Protein AF-A0A1F5K151-F1 (afdb_monomer_lite)

pLDDT: mean 94.17, std 7.05, range [56.84, 98.5]

Radius of gyration: 14.07 Å; chains: 1; bounding box: 32×18×37 Å

Foldseek 3Di:
DVLLVVLVVLLVVQPPVPVVLSVLLNVLVVLLVVLQVVLVVVVVQLVSSLVSLVVSLVSLVSNLVSCVVSVHDPVSSVVSVVVSVVSVVSSVVSVD

InterPro domains:
  IPR012657 23S rRNA-intervening sequence protein [PF05635] (1-95)
  IPR012657 23S rRNA-intervening sequence protein [PTHR38471] (4-94)
  IPR012657 23S rRNA-intervening sequence protein [TIGR02436] (2-95)
  IPR036583 23S rRNA-intervening sequence superfamily [G3DSA:1.20.1440.60] (1-96)
  IPR036583 23S rRNA-intervening sequence superfamily [SSF158446] (2-95)

Secondary structure (DS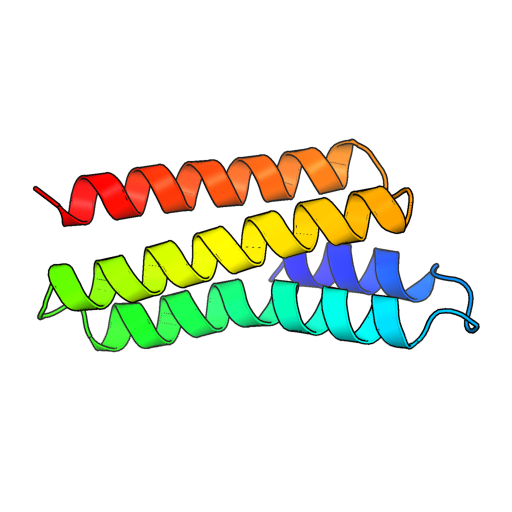SP, 8-state):
-HHHHHHHHHHTTS-TT-HHHHHHHHHHHHHHHHHHHHHHHTTTSHHHHHHHHHHHHHHHHHHHHHHHHTT--HHHHHHHHHHHHHHHHHHHHTT-

Organism: NCBI:txid1797780

Structure (mmCIF, N/CA/C/O backbone):
data_AF-A0A1F5K151-F1
#
_entry.id   AF-A0A1F5K151-F1
#
loop_
_atom_site.group_PDB
_atom_site.id
_atom_site.type_symbol
_atom_site.label_atom_id
_atom_site.label_alt_id
_atom_site.label_comp_id
_atom_site.label_asym_id
_atom_site.label_entity_id
_atom_site.label_seq_id
_atom_site.pdbx_PDB_ins_code
_atom_site.Cartn_x
_atom_site.Cartn_y
_atom_site.Cartn_z
_atom_site.occupancy
_atom_site.B_iso_or_equiv
_atom_site.auth_seq_id
_atom_site.auth_comp_id
_atom_site.auth_asym_id
_atom_site.auth_atom_id
_atom_site.pdbx_PDB_model_num
ATOM 1 N N . MET A 1 1 ? -8.721 -7.043 -5.844 1.00 60.81 1 MET A N 1
ATOM 2 C CA . MET A 1 1 ? -7.587 -7.685 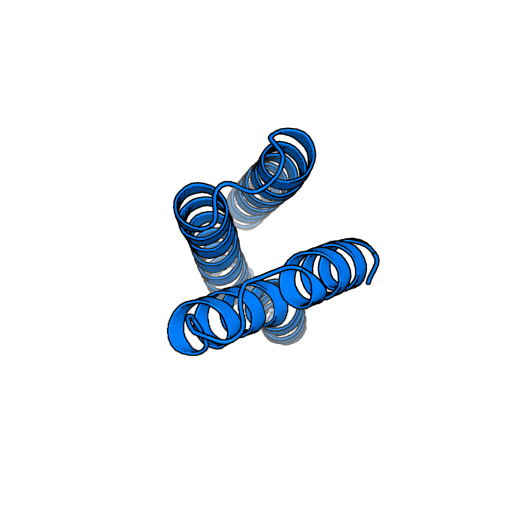-6.544 1.00 60.81 1 MET A CA 1
ATOM 3 C C . MET A 1 1 ? -7.035 -6.843 -7.685 1.00 60.81 1 MET A C 1
ATOM 5 O O . MET A 1 1 ? -5.824 -6.794 -7.765 1.00 60.81 1 MET A O 1
ATOM 9 N N . LYS A 1 2 ? -7.854 -6.073 -8.421 1.00 80.44 2 LYS A N 1
ATOM 10 C CA . LYS A 1 2 ? -7.420 -5.173 -9.512 1.00 80.44 2 LYS A CA 1
ATOM 11 C C . LYS A 1 2 ? -6.049 -4.478 -9.334 1.00 80.44 2 LYS A C 1
ATOM 13 O O . LYS A 1 2 ? -5.185 -4.660 -10.170 1.00 80.44 2 LYS A O 1
ATOM 18 N N . LEU A 1 3 ? -5.811 -3.757 -8.232 1.00 84.31 3 LEU A N 1
ATOM 19 C CA . LEU A 1 3 ? -4.528 -3.058 -8.012 1.00 84.31 3 LEU A CA 1
ATOM 20 C C . LEU A 1 3 ? -3.309 -3.993 -7.944 1.00 84.31 3 LEU A C 1
ATOM 22 O O . LEU A 1 3 ? -2.231 -3.634 -8.401 1.00 84.31 3 LEU A O 1
ATOM 26 N N . LEU A 1 4 ? -3.470 -5.196 -7.381 1.00 91.00 4 LEU A N 1
ATOM 27 C CA . LEU A 1 4 ? -2.407 -6.202 -7.391 1.00 91.00 4 LEU A CA 1
ATOM 28 C C . LEU A 1 4 ? -2.176 -6.745 -8.801 1.00 91.00 4 LEU A C 1
ATOM 30 O O . LEU A 1 4 ? -1.034 -7.017 -9.152 1.00 91.00 4 LEU A O 1
ATOM 34 N N . ASP A 1 5 ? -3.233 -6.876 -9.601 1.00 93.12 5 ASP A N 1
ATOM 35 C CA . ASP A 1 5 ? -3.128 -7.296 -10.999 1.00 93.12 5 ASP A CA 1
ATOM 36 C C . ASP A 1 5 ? -2.393 -6.229 -11.830 1.00 93.12 5 ASP A C 1
ATOM 38 O O . ASP A 1 5 ? -1.476 -6.562 -12.579 1.00 93.12 5 ASP A O 1
ATOM 42 N N . ASP A 1 6 ? -2.706 -4.946 -11.617 1.00 92.62 6 ASP A N 1
ATOM 43 C CA . ASP A 1 6 ? -2.025 -3.810 -12.252 1.00 92.62 6 ASP A CA 1
ATOM 44 C C . ASP A 1 6 ? -0.539 -3.732 -11.843 1.00 92.62 6 ASP A C 1
ATOM 46 O O . ASP A 1 6 ? 0.332 -3.494 -12.686 1.00 92.62 6 ASP A O 1
ATOM 50 N N . ILE A 1 7 ? -0.221 -4.009 -10.569 1.00 93.69 7 ILE A N 1
ATOM 51 C CA . ILE A 1 7 ? 1.163 -4.172 -10.099 1.00 93.69 7 ILE A CA 1
ATOM 52 C C . ILE A 1 7 ? 1.852 -5.346 -10.791 1.00 93.69 7 ILE A C 1
ATOM 54 O O . ILE A 1 7 ? 2.959 -5.166 -11.290 1.00 93.69 7 ILE A O 1
ATOM 58 N N . ASN A 1 8 ? 1.235 -6.528 -10.846 1.00 92.81 8 ASN A N 1
ATOM 59 C CA . ASN A 1 8 ? 1.845 -7.696 -11.488 1.00 92.81 8 ASN A CA 1
ATOM 60 C C . ASN A 1 8 ? 2.137 -7.412 -12.971 1.00 92.81 8 ASN A C 1
ATOM 62 O O . ASN A 1 8 ? 3.247 -7.655 -13.434 1.00 92.81 8 ASN A O 1
ATOM 66 N N . LEU A 1 9 ? 1.195 -6.783 -13.681 1.00 93.19 9 LEU A N 1
ATOM 67 C CA . LEU A 1 9 ? 1.377 -6.386 -15.078 1.00 93.1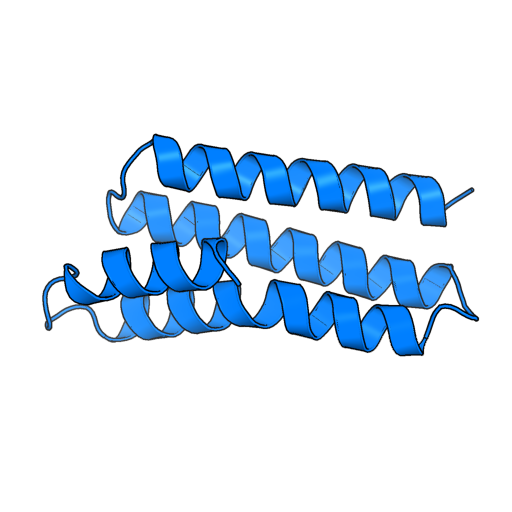9 9 LEU A CA 1
ATOM 68 C C . LEU A 1 9 ? 2.516 -5.372 -15.265 1.00 93.19 9 LEU A C 1
ATOM 70 O O . LEU A 1 9 ? 3.191 -5.373 -16.298 1.00 93.19 9 LEU A O 1
ATOM 74 N N . PHE A 1 10 ? 2.718 -4.469 -14.304 1.00 93.19 10 PHE A N 1
ATOM 75 C CA . PHE A 1 10 ? 3.862 -3.560 -14.308 1.00 93.19 10 PHE A CA 1
ATOM 76 C C . PHE A 1 10 ? 5.177 -4.305 -14.038 1.00 93.19 10 PHE A C 1
ATOM 78 O O . PHE A 1 10 ? 6.159 -4.096 -14.750 1.00 93.19 10 PHE A O 1
ATOM 85 N N . LEU A 1 11 ? 5.184 -5.193 -13.044 1.00 92.06 11 LEU A N 1
ATOM 86 C CA . LEU A 1 11 ? 6.342 -5.991 -12.654 1.00 92.06 11 LEU A CA 1
ATOM 87 C C . LEU A 1 11 ? 6.839 -6.906 -13.781 1.00 92.06 11 LEU A C 1
ATOM 89 O O . LEU A 1 11 ? 8.047 -7.038 -13.957 1.00 92.06 11 LEU A O 1
ATOM 93 N N . ASP A 1 12 ? 5.946 -7.450 -14.608 1.00 91.94 12 ASP A N 1
ATOM 94 C CA . ASP A 1 12 ? 6.318 -8.254 -15.783 1.00 91.94 12 ASP A CA 1
ATOM 95 C C . ASP A 1 12 ? 7.111 -7.460 -16.840 1.00 91.94 12 ASP A C 1
ATOM 97 O O . ASP A 1 12 ? 7.794 -8.039 -17.688 1.00 91.94 12 ASP A O 1
ATOM 101 N N . LYS A 1 13 ? 7.039 -6.123 -16.797 1.00 89.56 13 LYS A N 1
ATOM 102 C CA . LYS A 1 13 ? 7.749 -5.210 -17.709 1.00 89.56 13 LYS A CA 1
ATOM 103 C C . LYS A 1 13 ? 9.055 -4.677 -17.123 1.00 89.56 13 LYS A C 1
ATOM 105 O O . LYS A 1 13 ? 9.820 -4.036 -17.848 1.00 89.56 13 LYS A O 1
ATOM 110 N N . LEU A 1 14 ? 9.316 -4.901 -15.834 1.00 87.62 14 LEU A N 1
ATOM 111 C CA . LEU A 1 14 ? 10.561 -4.473 -15.204 1.00 87.62 14 LEU A CA 1
ATOM 112 C C . LEU A 1 14 ? 11.739 -5.264 -15.799 1.00 87.62 14 LEU A C 1
ATOM 114 O O . LEU A 1 14 ? 11.646 -6.478 -15.998 1.00 87.62 14 LEU A O 1
ATOM 118 N N . PRO A 1 15 ? 12.877 -4.610 -16.094 1.00 85.19 15 PRO A N 1
ATOM 119 C CA . PRO A 1 15 ? 14.066 -5.319 -16.535 1.00 85.19 15 PRO A CA 1
ATOM 120 C C . PRO A 1 15 ? 14.473 -6.379 -15.507 1.00 85.19 15 PRO A C 1
ATOM 122 O O . PRO A 1 15 ? 14.618 -6.073 -14.327 1.00 85.19 15 PRO A O 1
ATOM 125 N N . LYS A 1 16 ? 14.776 -7.599 -15.968 1.00 78.25 16 LYS A N 1
ATOM 126 C CA . LYS A 1 16 ? 15.193 -8.736 -15.120 1.00 78.25 16 LYS A CA 1
ATOM 127 C C . LYS A 1 16 ? 16.404 -8.470 -14.214 1.00 78.25 16 LYS A C 1
ATOM 129 O O . LYS A 1 16 ? 16.743 -9.316 -13.410 1.00 78.25 16 LYS A O 1
ATOM 134 N N . LYS A 1 17 ? 17.106 -7.348 -14.359 1.00 79.75 17 LYS A N 1
ATOM 135 C CA . LYS A 1 17 ? 18.259 -6.999 -13.517 1.00 79.75 17 LYS A CA 1
ATOM 136 C C . LYS A 1 17 ? 17.877 -6.398 -12.160 1.00 79.75 17 LYS A C 1
ATOM 138 O O . LYS A 1 17 ? 18.765 -6.238 -11.335 1.00 79.75 17 LYS A O 1
ATOM 143 N N . ASP A 1 18 ? 16.606 -6.055 -11.944 1.00 84.69 18 ASP A N 1
ATOM 144 C CA . ASP A 1 18 ? 16.148 -5.362 -10.733 1.00 84.69 18 ASP A CA 1
ATOM 145 C C . ASP A 1 18 ? 15.202 -6.236 -9.887 1.00 84.69 18 ASP A C 1
ATOM 147 O O . ASP A 1 18 ? 14.045 -5.898 -9.622 1.00 84.69 18 ASP A O 1
ATOM 151 N N . TYR A 1 19 ? 15.688 -7.426 -9.515 1.00 86.94 19 TYR A N 1
ATOM 152 C CA . TYR A 1 19 ? 14.925 -8.385 -8.704 1.00 86.94 19 TYR A CA 1
ATOM 153 C C . TYR A 1 19 ? 14.623 -7.855 -7.299 1.00 86.94 19 TYR A C 1
ATOM 155 O O . TYR A 1 19 ? 13.561 -8.151 -6.750 1.00 86.94 19 TYR A O 1
ATOM 163 N N . ASP A 1 20 ? 15.516 -7.046 -6.730 1.00 91.12 20 ASP A N 1
ATOM 164 C CA . ASP A 1 20 ? 15.307 -6.464 -5.406 1.00 91.12 20 ASP A CA 1
ATOM 165 C C . ASP A 1 20 ? 14.109 -5.510 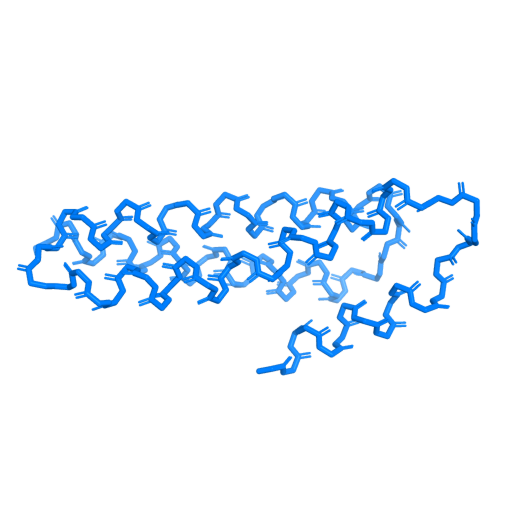-5.415 1.00 91.12 20 ASP A C 1
ATOM 167 O O . ASP A 1 20 ? 13.205 -5.655 -4.588 1.00 91.12 20 ASP A O 1
ATOM 171 N N . LEU A 1 21 ? 14.037 -4.601 -6.396 1.00 93.06 21 LEU A N 1
ATOM 172 C CA . LEU A 1 21 ? 12.896 -3.701 -6.556 1.00 93.06 21 LEU A CA 1
ATOM 173 C C . LEU A 1 21 ? 11.604 -4.471 -6.846 1.00 93.06 21 LEU A C 1
ATOM 175 O O . LEU A 1 21 ? 10.563 -4.151 -6.271 1.00 93.06 21 LEU A O 1
ATOM 179 N N . PHE A 1 22 ? 11.668 -5.518 -7.679 1.00 94.00 22 PHE A N 1
ATOM 180 C CA . PHE A 1 22 ? 10.530 -6.404 -7.940 1.00 94.00 22 PHE A CA 1
ATOM 181 C C . PHE A 1 22 ? 9.963 -6.981 -6.636 1.00 94.00 22 PHE A C 1
ATOM 183 O O . PHE A 1 22 ? 8.765 -6.868 -6.364 1.00 94.00 22 PHE A O 1
ATOM 190 N N . HIS A 1 23 ? 10.819 -7.580 -5.804 1.00 93.88 23 HIS A N 1
ATOM 191 C CA . HIS A 1 23 ? 10.385 -8.230 -4.572 1.00 93.88 23 HIS A CA 1
ATOM 192 C C . HIS A 1 23 ? 9.893 -7.230 -3.527 1.00 93.88 23 HIS A C 1
ATOM 194 O O . HIS A 1 23 ? 8.881 -7.489 -2.870 1.00 93.88 23 HIS A O 1
ATOM 200 N N . GLN A 1 24 ? 10.567 -6.087 -3.383 1.00 95.19 24 GLN A N 1
ATOM 201 C CA . GLN A 1 24 ? 10.160 -5.035 -2.452 1.00 95.19 24 GLN A CA 1
ATOM 202 C C . GLN A 1 24 ? 8.788 -4.463 -2.822 1.00 95.19 24 GLN A C 1
ATOM 204 O O . GLN A 1 24 ? 7.898 -4.406 -1.970 1.00 95.19 24 GLN A O 1
ATOM 209 N N . LEU A 1 25 ? 8.581 -4.131 -4.099 1.00 96.44 25 LEU A N 1
ATOM 210 C CA . LEU A 1 25 ? 7.326 -3.577 -4.598 1.00 96.44 25 LEU A CA 1
ATOM 211 C C . LEU A 1 25 ? 6.176 -4.587 -4.476 1.00 96.44 25 LEU A C 1
ATOM 213 O O . LEU A 1 25 ? 5.108 -4.244 -3.966 1.00 96.44 25 LEU A O 1
ATOM 217 N N . LEU A 1 26 ? 6.401 -5.848 -4.861 1.00 95.69 26 LEU A N 1
ATOM 218 C CA . LEU A 1 26 ? 5.388 -6.899 -4.745 1.00 95.69 26 LEU A CA 1
ATOM 219 C C . LEU A 1 26 ? 4.993 -7.157 -3.285 1.00 95.69 26 LEU A C 1
ATOM 221 O O . LEU A 1 26 ? 3.810 -7.313 -2.975 1.00 95.69 26 LEU A O 1
ATOM 225 N N . ARG A 1 27 ? 5.976 -7.200 -2.378 1.00 97.06 27 ARG A N 1
ATOM 226 C CA . ARG A 1 27 ? 5.738 -7.413 -0.947 1.00 97.06 27 ARG A CA 1
ATOM 227 C C . ARG A 1 27 ? 4.935 -6.264 -0.343 1.00 97.06 27 ARG A C 1
ATOM 229 O O . ARG A 1 27 ? 3.942 -6.534 0.328 1.00 97.06 27 ARG A O 1
ATOM 236 N N . ALA A 1 28 ? 5.326 -5.017 -0.611 1.00 97.75 28 ALA A N 1
ATOM 237 C CA . ALA A 1 28 ? 4.623 -3.835 -0.115 1.00 97.75 28 ALA A CA 1
ATOM 238 C C . ALA A 1 28 ? 3.188 -3.746 -0.668 1.00 97.75 28 ALA A C 1
ATOM 240 O O . ALA A 1 28 ? 2.251 -3.426 0.057 1.00 97.75 28 ALA A O 1
ATOM 241 N N . ALA A 1 29 ? 2.966 -4.107 -1.936 1.00 97.69 29 ALA A N 1
ATOM 242 C CA . ALA A 1 29 ? 1.618 -4.128 -2.503 1.00 97.69 29 ALA A CA 1
ATOM 243 C C . ALA A 1 29 ? 0.727 -5.205 -1.858 1.00 97.69 29 ALA A C 1
ATOM 245 O O . ALA A 1 29 ? -0.456 -4.965 -1.610 1.00 97.69 29 ALA A O 1
ATOM 246 N N . ARG A 1 30 ? 1.282 -6.391 -1.564 1.00 97.44 30 ARG A N 1
ATOM 247 C CA . ARG A 1 30 ? 0.556 -7.506 -0.930 1.00 97.44 30 ARG A CA 1
ATOM 248 C C . ARG A 1 30 ? 0.293 -7.294 0.560 1.00 97.44 30 ARG A C 1
ATOM 250 O O . ARG A 1 30 ? -0.701 -7.818 1.062 1.00 97.44 30 ARG A O 1
ATOM 257 N N . SER A 1 31 ? 1.133 -6.536 1.264 1.00 98.12 31 SER A N 1
ATOM 258 C CA . SER A 1 31 ? 0.932 -6.276 2.693 1.00 98.12 31 SER A CA 1
ATOM 259 C C . SER A 1 31 ? -0.288 -5.399 2.960 1.00 98.12 31 SER A C 1
ATOM 261 O O . SER A 1 31 ? -0.948 -5.608 3.968 1.00 98.12 31 SER A O 1
ATOM 263 N N . ILE A 1 32 ? -0.658 -4.480 2.061 1.00 98.25 32 ILE A N 1
ATOM 264 C CA . ILE A 1 32 ? -1.826 -3.595 2.238 1.00 98.25 32 ILE A CA 1
ATOM 265 C C . ILE A 1 32 ? -3.120 -4.391 2.515 1.00 98.25 32 ILE A C 1
ATOM 267 O O . ILE A 1 32 ? -3.721 -4.187 3.573 1.00 98.25 32 ILE A O 1
ATOM 271 N N . PRO A 1 33 ? -3.576 -5.313 1.637 1.00 97.62 33 PRO A N 1
ATOM 272 C CA . PRO A 1 33 ? -4.775 -6.101 1.913 1.00 97.62 33 PRO A CA 1
ATOM 273 C C . PRO A 1 33 ? -4.596 -7.081 3.080 1.00 97.62 33 PRO A C 1
ATOM 275 O O . PRO A 1 33 ? -5.561 -7.314 3.805 1.00 97.62 33 PRO A O 1
ATOM 278 N N . ALA A 1 34 ? -3.393 -7.628 3.292 1.00 97.88 34 ALA A N 1
ATOM 279 C CA . ALA A 1 34 ? -3.123 -8.528 4.415 1.00 97.88 34 ALA A CA 1
ATOM 280 C C . ALA A 1 34 ? -3.294 -7.810 5.765 1.00 97.88 34 ALA A C 1
ATOM 282 O O . ALA A 1 34 ? -4.046 -8.267 6.621 1.00 97.88 34 ALA A O 1
ATOM 283 N N . LEU A 1 35 ? -2.697 -6.625 5.907 1.00 98.38 35 LEU A N 1
ATOM 284 C CA . LEU A 1 35 ? -2.805 -5.779 7.095 1.00 98.38 35 LEU A CA 1
ATOM 285 C C . LEU A 1 35 ? -4.250 -5.343 7.346 1.00 98.38 35 LEU A C 1
ATOM 287 O O . LEU A 1 35 ? -4.701 -5.356 8.488 1.00 98.38 35 LEU A O 1
ATOM 291 N N . LEU A 1 36 ? -5.007 -5.003 6.298 1.00 97.88 36 LEU A N 1
ATOM 292 C CA . LEU A 1 36 ? -6.433 -4.700 6.440 1.00 97.88 36 LEU A CA 1
ATOM 293 C C . LEU A 1 36 ? -7.237 -5.903 6.946 1.00 97.88 36 LEU A C 1
ATOM 295 O O . LEU A 1 36 ? -8.090 -5.729 7.816 1.00 97.88 36 LEU A O 1
ATOM 299 N N . ALA A 1 37 ? -6.971 -7.106 6.433 1.00 97.69 37 ALA A N 1
ATOM 300 C CA . ALA A 1 37 ? -7.643 -8.325 6.876 1.00 97.69 37 ALA A CA 1
ATOM 301 C C . ALA A 1 37 ? -7.305 -8.665 8.339 1.00 97.69 37 ALA A C 1
ATOM 303 O O . ALA A 1 37 ? -8.209 -8.914 9.140 1.00 97.69 37 ALA A O 1
ATOM 304 N N . GLU A 1 38 ? -6.023 -8.605 8.708 1.00 97.44 38 GLU A N 1
ATOM 305 C CA . GLU A 1 38 ? -5.555 -8.817 10.084 1.00 97.44 38 GLU A CA 1
ATOM 306 C C . GLU A 1 38 ? -6.135 -7.780 11.052 1.00 97.44 38 GLU A C 1
ATOM 308 O O . GLU A 1 38 ? -6.618 -8.118 12.135 1.00 97.44 38 GLU A O 1
ATOM 313 N N . GLY A 1 39 ? -6.151 -6.513 10.640 1.00 96.94 39 GLY A N 1
ATOM 314 C CA . GLY A 1 39 ? -6.751 -5.431 11.404 1.00 96.94 39 GLY A CA 1
ATOM 315 C C . GLY A 1 39 ? -8.251 -5.616 11.599 1.00 96.94 39 GLY A C 1
ATOM 316 O O . GLY A 1 39 ? -8.755 -5.456 12.710 1.00 96.94 39 GLY A O 1
ATOM 317 N N . PHE A 1 40 ? -8.967 -6.007 10.544 1.00 96.62 40 PHE A N 1
ATOM 318 C CA . PHE A 1 40 ? -10.406 -6.245 10.609 1.00 96.62 40 PHE A CA 1
ATOM 319 C C . PHE A 1 40 ? -10.759 -7.402 11.551 1.00 96.62 40 PHE A C 1
ATOM 321 O O . PHE A 1 40 ? -11.766 -7.328 12.256 1.00 96.62 40 PHE A O 1
ATOM 328 N N . ALA A 1 41 ? -9.919 -8.438 11.636 1.00 96.94 41 ALA A N 1
ATOM 329 C CA . ALA A 1 41 ? -10.084 -9.510 12.619 1.00 96.94 41 ALA A CA 1
ATOM 330 C C . ALA A 1 41 ? -9.995 -9.004 14.076 1.00 96.94 41 ALA A C 1
ATOM 332 O O . ALA A 1 41 ? -10.575 -9.609 14.974 1.00 96.94 41 ALA A O 1
ATOM 333 N N . LYS A 1 42 ? -9.328 -7.865 14.309 1.00 93.69 42 LYS A N 1
ATOM 334 C CA . LYS A 1 42 ? -9.171 -7.207 15.620 1.00 93.69 42 LYS A CA 1
ATOM 335 C C . LYS A 1 42 ? -10.089 -5.990 15.813 1.00 93.69 42 LYS A C 1
ATOM 337 O O . LYS A 1 42 ? -9.904 -5.229 16.758 1.00 93.69 42 LYS A O 1
ATOM 342 N N . LYS A 1 43 ? -11.109 -5.810 14.963 1.00 91.44 43 LYS A N 1
ATOM 343 C CA . LYS A 1 43 ? -12.006 -4.633 14.963 1.00 91.44 43 LYS A CA 1
ATOM 344 C C . LYS A 1 43 ? -12.797 -4.388 16.253 1.00 91.44 43 LYS A C 1
ATOM 346 O O . LYS A 1 43 ? -13.351 -3.305 16.407 1.00 91.44 43 LYS A O 1
ATOM 351 N N . SER A 1 44 ? -12.876 -5.366 17.159 1.00 93.69 44 SER A N 1
ATOM 352 C CA . SER A 1 44 ? -13.450 -5.167 18.499 1.00 93.69 44 SER A CA 1
ATOM 353 C C . SER A 1 44 ? -12.683 -4.108 19.299 1.00 93.69 44 SER A C 1
ATOM 355 O O . SER A 1 44 ? -13.275 -3.414 20.119 1.00 93.69 44 SER A O 1
ATOM 357 N N . SER A 1 45 ? -11.388 -3.941 19.016 1.00 95.19 45 SER A N 1
ATOM 358 C CA . SER A 1 45 ? -10.553 -2.841 19.485 1.00 95.19 45 SER A CA 1
ATOM 359 C C . SER A 1 45 ? -10.314 -1.875 18.326 1.00 95.19 45 SER A C 1
ATOM 361 O O . SER A 1 45 ? -9.504 -2.136 17.433 1.00 95.19 45 SER A O 1
ATOM 363 N N . GLN A 1 46 ? -11.012 -0.734 18.328 1.00 94.88 46 GLN A N 1
ATOM 364 C CA . GLN A 1 46 ? -10.818 0.284 17.287 1.00 94.88 46 GLN A CA 1
ATOM 365 C C . GLN A 1 46 ? -9.366 0.773 17.229 1.00 94.88 46 GLN A C 1
ATOM 367 O O . GLN A 1 46 ? -8.822 0.969 16.143 1.00 94.88 46 GLN A O 1
ATOM 372 N N . ARG A 1 47 ? -8.714 0.898 18.394 1.00 95.75 47 ARG A N 1
ATOM 373 C CA . ARG A 1 47 ? -7.298 1.261 18.505 1.00 95.75 47 ARG A CA 1
ATOM 374 C C . ARG A 1 47 ? -6.401 0.265 17.774 1.00 95.75 47 ARG A C 1
ATOM 376 O O . ARG A 1 47 ? -5.525 0.687 17.022 1.00 95.75 47 ARG A O 1
ATOM 383 N N . ASP A 1 48 ? -6.608 -1.034 17.985 1.00 95.75 48 ASP A N 1
ATOM 384 C CA . ASP A 1 48 ? -5.779 -2.047 17.334 1.00 95.75 48 ASP A CA 1
ATOM 385 C C . ASP A 1 48 ? -6.038 -2.064 15.837 1.00 95.75 48 ASP A C 1
ATOM 387 O O . ASP A 1 48 ? -5.085 -1.974 15.067 1.00 95.75 48 ASP A O 1
ATOM 391 N N . PHE A 1 49 ? -7.305 -2.069 15.409 1.00 97.31 49 PHE A N 1
ATOM 392 C CA . PHE A 1 49 ? -7.627 -2.000 13.985 1.00 97.31 49 PHE A CA 1
ATOM 393 C C . PHE A 1 49 ? -6.999 -0.765 13.323 1.00 97.31 49 PHE A C 1
ATOM 395 O O . PHE A 1 49 ? -6.374 -0.879 12.268 1.00 97.31 49 PHE A O 1
ATOM 402 N N . ARG A 1 50 ? -7.058 0.401 13.974 1.00 97.06 50 ARG A N 1
ATOM 403 C CA . ARG A 1 50 ? -6.417 1.627 13.488 1.00 97.06 50 ARG A CA 1
ATOM 404 C C . ARG A 1 50 ? -4.915 1.456 13.270 1.00 97.06 50 ARG A C 1
ATOM 406 O O . ARG A 1 50 ? -4.407 1.929 12.256 1.00 97.06 50 ARG A O 1
ATOM 413 N N . ASN A 1 51 ? -4.207 0.780 14.175 1.00 97.56 51 ASN A N 1
ATOM 414 C CA . ASN A 1 51 ? -2.773 0.531 14.011 1.00 97.56 51 ASN A CA 1
ATOM 415 C C . ASN A 1 51 ? -2.490 -0.278 12.735 1.00 97.56 51 ASN A C 1
ATOM 417 O O . ASN A 1 51 ? -1.584 0.073 11.983 1.00 97.56 51 ASN A O 1
ATOM 421 N N . PHE A 1 52 ? -3.303 -1.295 12.435 1.00 98.25 52 PHE A N 1
ATOM 422 C CA . PHE A 1 52 ? -3.191 -2.051 11.182 1.00 98.25 52 PHE A CA 1
ATOM 423 C C . PHE A 1 52 ? -3.490 -1.204 9.943 1.00 98.25 52 PHE A C 1
ATOM 425 O O . PHE A 1 52 ? -2.767 -1.300 8.953 1.00 98.25 52 PHE A O 1
ATOM 432 N N . VAL A 1 53 ? -4.498 -0.329 9.998 1.00 98.19 53 VAL A N 1
ATOM 433 C CA . VAL A 1 53 ? -4.801 0.600 8.895 1.00 98.19 53 VAL A CA 1
ATOM 434 C C . VAL A 1 53 ? -3.638 1.569 8.650 1.00 98.19 53 VAL A C 1
ATOM 436 O O . VAL A 1 53 ? -3.296 1.833 7.500 1.00 98.19 53 VAL A O 1
ATOM 439 N N . ILE A 1 54 ? -2.982 2.059 9.707 1.00 98.25 54 ILE A N 1
ATOM 440 C CA . ILE A 1 54 ? -1.792 2.917 9.590 1.00 98.25 54 ILE A CA 1
ATOM 441 C C . ILE A 1 54 ? -0.617 2.155 8.975 1.00 98.25 54 ILE A C 1
ATOM 443 O O . ILE A 1 54 ? 0.062 2.692 8.103 1.00 98.25 54 ILE A O 1
ATOM 447 N N . MET A 1 55 ? -0.395 0.901 9.374 1.00 98.44 55 MET A N 1
ATOM 448 C CA . MET A 1 55 ? 0.629 0.062 8.746 1.00 98.44 55 MET A CA 1
ATOM 449 C C . MET A 1 55 ? 0.330 -0.159 7.256 1.00 98.44 55 MET A C 1
ATOM 451 O O . MET A 1 55 ? 1.229 -0.029 6.427 1.00 98.44 55 MET A O 1
ATOM 455 N N . ALA A 1 56 ? -0.933 -0.418 6.899 1.00 98.44 56 ALA A N 1
ATOM 456 C CA . ALA A 1 56 ? -1.351 -0.563 5.507 1.00 98.44 56 ALA A CA 1
ATOM 457 C C . ALA A 1 56 ? -1.114 0.730 4.707 1.00 98.44 56 ALA A C 1
ATOM 459 O O . ALA A 1 56 ? -0.671 0.676 3.561 1.00 98.44 56 ALA A O 1
ATOM 460 N N . MET A 1 57 ? -1.360 1.896 5.316 1.00 98.38 57 MET A N 1
ATOM 461 C CA . MET A 1 57 ? -1.073 3.201 4.710 1.00 98.38 57 MET A CA 1
ATOM 462 C C . MET A 1 57 ? 0.428 3.365 4.444 1.00 98.38 57 MET A C 1
ATOM 464 O O . MET A 1 57 ? 0.805 3.722 3.331 1.00 98.38 57 MET A O 1
ATOM 468 N N . GLY A 1 58 ? 1.279 3.000 5.409 1.00 98.44 58 GLY A N 1
ATOM 469 C CA . GLY A 1 58 ? 2.733 2.994 5.230 1.00 98.44 58 GLY A CA 1
ATOM 470 C C . GLY A 1 58 ? 3.192 2.093 4.080 1.00 98.44 58 GLY A C 1
ATOM 471 O O . GLY A 1 58 ? 4.001 2.512 3.258 1.00 98.44 58 GLY A O 1
ATOM 472 N N . SER A 1 59 ? 2.621 0.889 3.951 1.00 98.44 59 SER A N 1
ATOM 473 C CA . SER A 1 59 ? 2.896 0.013 2.802 1.00 98.44 59 SER A CA 1
ATOM 474 C C . SER A 1 59 ? 2.429 0.614 1.469 1.00 98.44 59 SER A C 1
ATOM 476 O O . SER A 1 59 ? 3.117 0.473 0.462 1.00 98.44 59 SER A O 1
ATOM 478 N N . SER A 1 60 ? 1.299 1.328 1.445 1.00 98.44 60 SER A N 1
ATOM 479 C CA . SER A 1 60 ? 0.844 2.052 0.249 1.00 98.44 60 SER A CA 1
ATOM 480 C C . SER A 1 60 ? 1.824 3.152 -0.167 1.00 98.44 60 SER A C 1
ATOM 482 O O . SER A 1 60 ? 2.107 3.301 -1.355 1.00 98.44 60 SER A O 1
ATOM 484 N N . ASP A 1 61 ? 2.374 3.897 0.791 1.00 98.50 61 ASP A N 1
ATOM 485 C CA . ASP A 1 61 ? 3.361 4.948 0.521 1.00 98.50 61 ASP A CA 1
ATOM 486 C C . ASP A 1 61 ? 4.723 4.376 0.086 1.00 98.50 61 ASP A C 1
ATOM 488 O O . ASP A 1 61 ? 5.407 4.952 -0.770 1.00 98.50 61 ASP A O 1
ATOM 492 N N . GLU A 1 62 ? 5.092 3.200 0.598 1.00 98.44 62 GLU A N 1
ATOM 493 C CA . GLU A 1 62 ? 6.252 2.442 0.126 1.00 98.44 62 GLU A CA 1
ATOM 494 C C . GLU A 1 62 ? 6.076 2.011 -1.341 1.00 98.44 62 GLU A C 1
ATOM 496 O O . GLU A 1 62 ? 6.971 2.244 -2.156 1.00 98.44 62 GLU A O 1
ATOM 501 N N . VAL A 1 63 ? 4.902 1.486 -1.724 1.00 98.25 63 VAL A N 1
ATOM 502 C CA . VAL A 1 63 ? 4.597 1.162 -3.132 1.00 98.25 63 VAL A CA 1
ATOM 503 C C . VAL A 1 63 ? 4.733 2.395 -4.025 1.00 98.25 63 VAL A C 1
ATOM 505 O O . VAL A 1 63 ? 5.372 2.317 -5.072 1.00 98.25 63 VAL A O 1
ATOM 508 N N . ILE A 1 64 ? 4.195 3.550 -3.617 1.00 98.50 64 ILE A N 1
ATOM 509 C CA . ILE A 1 64 ? 4.328 4.811 -4.371 1.00 98.50 64 ILE A CA 1
ATOM 510 C C . ILE A 1 64 ? 5.803 5.171 -4.585 1.00 98.50 64 ILE A C 1
ATOM 512 O O . ILE A 1 64 ? 6.187 5.619 -5.668 1.00 98.50 64 ILE A O 1
ATOM 516 N N . THR A 1 65 ? 6.630 4.991 -3.558 1.00 98.31 65 THR A N 1
ATOM 517 C CA . THR A 1 65 ? 8.068 5.269 -3.620 1.00 98.31 65 THR A CA 1
ATOM 518 C C . THR A 1 65 ? 8.767 4.333 -4.604 1.00 98.31 65 THR A C 1
ATOM 520 O O . THR A 1 65 ? 9.461 4.809 -5.503 1.00 98.31 65 THR A O 1
ATOM 523 N N . HIS A 1 66 ? 8.510 3.027 -4.516 1.00 97.38 66 HIS A N 1
ATOM 524 C CA . HIS A 1 66 ? 9.086 2.036 -5.430 1.00 97.38 66 HIS A CA 1
ATOM 525 C C . HIS A 1 66 ? 8.624 2.233 -6.875 1.00 97.38 66 HIS A C 1
ATOM 527 O O . HIS A 1 66 ? 9.438 2.168 -7.792 1.00 97.38 66 HIS A O 1
ATOM 533 N N . LEU A 1 67 ? 7.352 2.575 -7.098 1.00 97.00 67 LEU A N 1
ATOM 534 C CA . LEU A 1 67 ? 6.827 2.907 -8.427 1.00 97.00 67 LEU A CA 1
ATOM 535 C C . LEU A 1 67 ? 7.524 4.131 -9.038 1.00 97.00 67 LEU A C 1
ATOM 537 O O . LEU A 1 67 ? 7.786 4.150 -10.240 1.00 97.00 67 LEU A O 1
ATOM 541 N N . ARG A 1 68 ? 7.865 5.146 -8.231 1.00 97.25 68 ARG A N 1
ATOM 542 C CA . ARG A 1 68 ? 8.643 6.309 -8.694 1.00 97.25 68 ARG A CA 1
ATOM 543 C C . ARG A 1 68 ? 10.069 5.925 -9.077 1.00 97.25 68 ARG A C 1
ATOM 545 O O . ARG A 1 68 ? 10.538 6.364 -10.124 1.00 97.25 68 ARG A O 1
ATOM 552 N N . ILE A 1 69 ? 10.733 5.096 -8.269 1.00 95.31 69 ILE A N 1
ATOM 553 C CA . ILE A 1 69 ? 12.077 4.571 -8.567 1.00 95.31 69 ILE A CA 1
ATOM 554 C C . ILE A 1 69 ? 12.047 3.778 -9.880 1.00 95.31 69 ILE A C 1
ATOM 556 O O . ILE A 1 69 ? 12.864 4.013 -10.770 1.00 95.31 69 ILE A O 1
ATOM 560 N N . ALA A 1 70 ? 11.037 2.921 -10.039 1.00 94.44 70 ALA A N 1
ATOM 561 C CA . ALA A 1 70 ? 10.812 2.109 -11.229 1.00 94.44 70 ALA A CA 1
ATOM 562 C C . ALA A 1 70 ? 10.310 2.908 -12.451 1.00 94.44 70 ALA A C 1
ATOM 564 O O . ALA A 1 70 ? 10.124 2.328 -13.520 1.00 94.44 70 ALA A O 1
ATOM 565 N N . LYS A 1 71 ? 10.071 4.222 -12.309 1.00 94.62 71 LYS A N 1
ATOM 566 C CA . LYS A 1 71 ? 9.507 5.106 -13.346 1.00 94.62 71 LYS A CA 1
ATOM 567 C C . LYS A 1 71 ? 8.197 4.569 -13.942 1.00 94.62 71 LYS A C 1
ATOM 569 O O . LYS A 1 71 ? 7.987 4.619 -15.155 1.00 94.62 71 LYS A O 1
ATOM 574 N N . ALA A 1 72 ? 7.322 4.048 -13.084 1.00 95.31 72 ALA A N 1
ATOM 575 C CA . ALA A 1 72 ? 5.992 3.590 -13.465 1.00 95.31 72 ALA A CA 1
ATOM 576 C C . ALA A 1 72 ? 5.117 4.737 -13.999 1.00 95.31 72 ALA A C 1
ATOM 578 O O . ALA A 1 72 ? 5.432 5.920 -13.846 1.00 95.31 72 ALA A O 1
ATOM 579 N N . SER A 1 73 ? 3.983 4.390 -14.614 1.00 96.00 73 SER A N 1
ATOM 580 C CA . SER A 1 73 ? 3.050 5.395 -15.120 1.00 96.00 73 SER A CA 1
ATOM 581 C C . SER A 1 73 ? 2.480 6.253 -13.988 1.00 96.00 73 SER A C 1
ATOM 583 O O . SER A 1 73 ? 2.181 5.771 -12.891 1.00 96.00 73 SER A O 1
ATOM 585 N N . GLN A 1 74 ? 2.252 7.535 -14.283 1.00 96.94 74 GLN A N 1
ATOM 586 C CA . GLN A 1 74 ? 1.648 8.451 -13.317 1.00 96.94 74 GLN A CA 1
ATOM 587 C C . GLN A 1 74 ? 0.256 7.978 -12.874 1.00 96.94 74 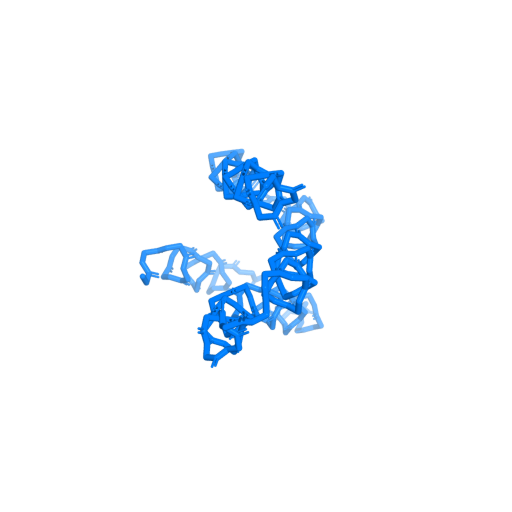GLN A C 1
ATOM 589 O O . GLN A 1 74 ? -0.105 8.165 -11.718 1.00 96.94 74 GLN A O 1
ATOM 594 N N . SER A 1 75 ? -0.501 7.322 -13.761 1.00 96.88 75 SER A N 1
ATOM 595 C CA . SER A 1 75 ? -1.818 6.766 -13.437 1.00 96.88 75 SER A CA 1
ATOM 596 C C . SER A 1 75 ? -1.761 5.765 -12.281 1.00 96.88 75 SER A C 1
ATOM 598 O O . SER A 1 75 ? -2.505 5.915 -11.318 1.00 96.88 75 SER A O 1
ATOM 600 N N . LEU A 1 76 ? -0.834 4.804 -12.329 1.00 95.94 76 LEU A N 1
ATOM 601 C CA . LEU A 1 76 ? -0.682 3.774 -11.299 1.00 95.94 76 LEU A CA 1
ATOM 602 C C . LEU A 1 76 ? -0.227 4.380 -9.963 1.00 95.94 76 LEU A C 1
ATOM 604 O O . LEU A 1 76 ? -0.695 3.994 -8.894 1.00 95.94 76 LEU A O 1
ATOM 608 N N . ILE A 1 77 ? 0.638 5.396 -10.021 1.00 97.94 77 ILE A N 1
ATOM 609 C CA . ILE A 1 77 ? 1.050 6.160 -8.837 1.00 97.94 77 ILE A CA 1
ATOM 610 C C . ILE A 1 77 ? -0.149 6.886 -8.201 1.00 97.94 77 ILE A C 1
ATOM 612 O O . ILE A 1 77 ? -0.293 6.874 -6.977 1.00 97.94 77 ILE A O 1
ATOM 616 N N . GLU A 1 78 ? -1.011 7.524 -8.999 1.00 98.00 78 GLU A N 1
ATOM 617 C CA . GLU A 1 78 ? -2.204 8.211 -8.483 1.00 98.00 78 GLU A CA 1
ATOM 618 C C . GLU A 1 78 ? -3.241 7.245 -7.896 1.00 98.00 78 GLU A C 1
ATOM 620 O O . GLU A 1 78 ? -3.892 7.578 -6.902 1.00 98.00 78 GLU A O 1
ATOM 625 N N . GLU A 1 79 ? -3.357 6.030 -8.432 1.00 97.44 79 GLU A N 1
ATOM 626 C CA . GLU A 1 79 ? -4.206 4.990 -7.847 1.00 97.44 79 GLU A CA 1
ATOM 627 C C . GLU A 1 79 ? -3.754 4.628 -6.426 1.00 97.44 79 GLU A C 1
ATOM 629 O O . GLU A 1 79 ? -4.564 4.658 -5.496 1.00 97.44 79 GLU A O 1
ATOM 634 N N . TYR A 1 80 ? -2.456 4.396 -6.210 1.00 97.88 80 TYR A N 1
ATOM 635 C CA . TYR A 1 80 ? -1.936 4.116 -4.867 1.00 97.88 80 TYR A CA 1
ATOM 636 C C . TYR A 1 80 ? -1.978 5.334 -3.933 1.00 97.88 80 TYR A C 1
ATOM 638 O O . TYR A 1 80 ? -2.201 5.180 -2.731 1.00 97.88 80 TYR A O 1
ATOM 646 N N . LYS A 1 81 ? -1.866 6.565 -4.450 1.00 98.31 81 LYS A N 1
ATOM 647 C CA . LYS A 1 81 ? -2.152 7.770 -3.649 1.00 98.31 81 LYS A CA 1
ATOM 648 C C . LYS A 1 81 ? -3.612 7.828 -3.205 1.00 98.31 81 LYS A C 1
ATOM 650 O O . LYS A 1 81 ? -3.889 8.249 -2.083 1.00 98.31 81 LYS A O 1
ATOM 655 N N . SER A 1 82 ? -4.549 7.425 -4.064 1.00 98.06 82 SER A N 1
ATOM 656 C CA . SER A 1 82 ? -5.967 7.319 -3.703 1.00 98.06 82 SER A CA 1
ATOM 657 C C . SER A 1 82 ? -6.176 6.281 -2.598 1.00 98.06 82 SER A C 1
ATOM 659 O O . SER A 1 82 ? -6.862 6.572 -1.620 1.00 98.06 82 SER A O 1
ATOM 661 N N . VAL A 1 83 ? -5.511 5.123 -2.686 1.00 97.50 83 VAL A N 1
ATOM 662 C CA . VAL A 1 83 ? -5.514 4.103 -1.621 1.00 97.50 83 VAL A CA 1
ATOM 663 C C . VAL A 1 83 ? -4.995 4.675 -0.303 1.00 97.50 83 VAL A C 1
ATOM 665 O O . VAL A 1 83 ? -5.699 4.604 0.702 1.00 97.50 83 VAL A O 1
ATOM 668 N N . SER A 1 84 ? -3.820 5.309 -0.301 1.00 98.25 84 SER A N 1
ATOM 669 C CA . SER A 1 84 ? -3.240 5.925 0.902 1.00 98.25 84 SER A CA 1
ATOM 670 C C . SER A 1 84 ? -4.190 6.959 1.535 1.00 98.25 84 SER A C 1
ATOM 672 O O . SER A 1 84 ? -4.454 6.924 2.739 1.00 98.25 84 SER A O 1
ATOM 674 N N . LYS A 1 85 ? -4.844 7.804 0.721 1.00 98.31 85 LYS A N 1
ATOM 675 C CA . LYS A 1 85 ? -5.876 8.750 1.192 1.00 98.31 85 LYS A CA 1
ATOM 676 C C . LYS A 1 85 ? -7.090 8.054 1.8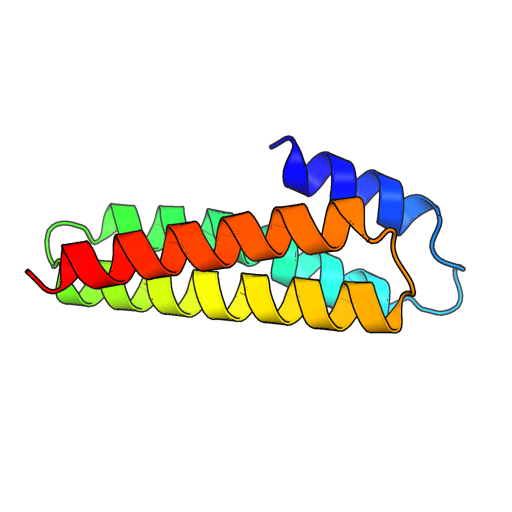18 1.00 98.31 85 LYS A C 1
ATOM 678 O O . LYS A 1 85 ? -7.588 8.512 2.848 1.00 98.31 85 LYS A O 1
ATOM 683 N N . GLN A 1 86 ? -7.575 6.968 1.217 1.00 98.19 86 GLN A N 1
ATOM 684 C CA . GLN A 1 86 ? -8.699 6.191 1.752 1.00 98.19 86 GLN A CA 1
ATOM 685 C C . GLN A 1 86 ? -8.341 5.542 3.094 1.00 98.19 86 GLN A C 1
ATOM 687 O O . GLN A 1 86 ? -9.135 5.606 4.034 1.00 98.19 86 GLN A O 1
ATOM 692 N N . LEU A 1 87 ? -7.131 4.988 3.210 1.00 98.12 87 LEU A N 1
ATOM 693 C CA . LEU A 1 87 ? -6.612 4.411 4.451 1.00 98.12 87 LEU A CA 1
ATOM 694 C C . LEU A 1 87 ? -6.487 5.469 5.550 1.00 98.12 87 LEU A C 1
ATOM 696 O O . LEU A 1 87 ? -6.934 5.236 6.670 1.00 98.12 87 LEU A O 1
ATOM 700 N N . ASN A 1 88 ? -5.980 6.660 5.225 1.00 97.88 88 ASN A N 1
ATOM 701 C CA . ASN A 1 88 ? -5.932 7.776 6.167 1.00 97.88 88 ASN A CA 1
ATOM 702 C C . ASN A 1 88 ? -7.336 8.175 6.658 1.00 97.88 88 ASN A C 1
ATOM 704 O O . ASN A 1 88 ? -7.564 8.313 7.859 1.00 97.88 88 ASN A O 1
ATOM 708 N N . SER A 1 89 ? -8.308 8.304 5.745 1.00 97.81 89 SER A N 1
ATOM 709 C CA . SER A 1 89 ? -9.697 8.612 6.120 1.00 97.81 89 SER A CA 1
ATOM 710 C C . SER A 1 89 ? -10.295 7.540 7.037 1.00 97.81 89 SER A C 1
ATOM 712 O O . SER A 1 89 ? -10.968 7.868 8.014 1.00 97.81 89 SER A O 1
ATOM 714 N N . LEU A 1 90 ? -10.020 6.260 6.767 1.00 96.69 90 LEU A N 1
ATOM 715 C CA . LEU A 1 90 ? -10.442 5.156 7.627 1.00 96.69 90 LEU A CA 1
ATOM 716 C C . LEU A 1 90 ? -9.781 5.229 9.012 1.00 96.69 90 LEU A C 1
ATOM 718 O O . LEU A 1 90 ? -10.474 5.128 10.022 1.00 96.69 90 LEU A O 1
ATOM 722 N N . ALA A 1 91 ? -8.469 5.460 9.077 1.00 96.56 91 ALA A N 1
ATOM 723 C CA . ALA A 1 91 ? -7.737 5.584 10.337 1.00 96.56 91 ALA A CA 1
ATOM 724 C C . ALA A 1 91 ? -8.258 6.739 11.212 1.00 96.56 91 ALA A C 1
ATOM 726 O O . ALA A 1 91 ? -8.322 6.604 12.435 1.00 96.56 91 ALA A O 1
ATOM 727 N N . GLN A 1 92 ? -8.661 7.859 10.604 1.00 96.19 92 GLN A N 1
ATOM 728 C CA . GLN A 1 92 ? -9.265 8.989 11.319 1.00 96.19 92 GLN A CA 1
ATOM 729 C C . GLN A 1 92 ? -10.625 8.619 11.923 1.00 96.19 92 GLN A C 1
ATOM 731 O O . GLN A 1 92 ? -10.861 8.897 13.096 1.00 96.19 92 GLN A O 1
ATOM 736 N N . LYS A 1 93 ? -11.480 7.911 11.173 1.00 94.88 93 LYS A N 1
ATOM 737 C CA . LYS A 1 93 ? -12.796 7.452 11.660 1.00 94.88 93 LYS A CA 1
ATOM 738 C C . LYS A 1 93 ? -12.701 6.447 12.808 1.00 94.88 93 LYS A C 1
ATOM 740 O O . LYS A 1 93 ? -13.559 6.447 13.674 1.00 94.88 93 LYS A O 1
ATOM 745 N N . LEU A 1 94 ? -11.653 5.622 12.836 1.00 91.75 94 LEU A N 1
ATOM 746 C CA . LEU A 1 94 ? -11.375 4.674 13.930 1.00 91.75 94 LEU A CA 1
ATOM 747 C C . LEU A 1 94 ? -10.785 5.341 15.188 1.00 91.75 94 LEU A C 1
ATOM 749 O O . LEU A 1 94 ? -10.412 4.656 16.137 1.00 91.75 94 LEU A O 1
ATOM 753 N N . SER A 1 95 ? -10.609 6.664 15.165 1.00 73.00 95 SER A N 1
ATOM 754 C CA . SER A 1 95 ? -10.160 7.463 16.314 1.00 73.00 95 SER A CA 1
ATOM 755 C C . SER A 1 95 ? -11.324 8.187 17.004 1.00 73.00 95 SER A C 1
ATOM 757 O O . SER A 1 95 ? -11.072 8.974 17.914 1.00 73.00 95 SER A O 1
ATOM 759 N N . SER A 1 96 ? -12.552 7.990 16.506 1.00 56.84 96 SER A N 1
ATOM 760 C CA . SER A 1 96 ? -13.783 8.687 16.906 1.00 56.84 96 SER A CA 1
ATOM 761 C C . SER A 1 96 ? -14.676 7.803 17.769 1.00 56.84 96 SER A C 1
ATOM 763 O O . SER A 1 96 ? -14.773 6.594 17.462 1.00 56.84 96 SER A O 1
#

Sequence (96 aa):
MKLLDDINLFLDKLPKKDYDLFHQLLRAARSIPALLAEGFAKKSSQRDFRNFVIMAMGSSDEVITHLRIAKASQSLIEEYKSVSKQLNSLAQKLSS